Protein AF-A0A957W026-F1 (afdb_monomer)

Secondary structure (DSSP, 8-state):
-EEEEE--HHHHHHHHHTTSSEE-SS-TTSSEEEEE--STTHHHHHHHHHHHHHHHHHHHHHHHHHH-

Mean predicted aligned error: 2.53 Å

Nearest PDB structures (foldseek):
  2kfp-assembly1_A  TM=7.373E-01  e=3.202E-01  Pseudomonas syringae pv. tomato

Sequence (68 aa):
HVVDIPFPKKVRDEIIATGQAQPHHVLPDSGWVSFYIRETGDVEAAIVLLRVSFELAEQQQSKKKQAE

pLDDT: mean 96.3, std 4.09, range [72.69, 98.69]

Radius of gyration: 12.95 Å; Cα contacts (8 Å, |Δi|>4): 73; chains: 1; bounding box: 30×20×38 Å

Solvent-accessible surface area (backbone atoms only — not comparable to full-atom values): 3838 Å² total; per-residue (Å²): 91,78,48,77,48,65,37,61,54,72,61,34,52,51,39,40,76,71,64,75,32,40,64,16,94,90,44,59,90,50,29,36,29,33,34,73,38,84,53,81,76,40,52,60,59,51,51,51,54,51,50,54,34,50,55,54,49,53,53,51,51,54,53,51,64,73,75,108

Foldseek 3Di:
DKDKAADDQVVLVVCVVVVLFAQDPVCNNHRITIDDDPDPVCVVSVVVRNVVRVVRVVVVVVVVVVVD

Structure (mmCIF, N/CA/C/O backbone):
data_AF-A0A957W026-F1
#
_entry.id   AF-A0A957W026-F1
#
loop_
_atom_site.group_PDB
_atom_site.id
_atom_site.type_symbol
_atom_site.label_atom_id
_atom_site.label_alt_id
_atom_site.label_comp_id
_atom_site.label_asym_id
_atom_site.label_entity_id
_atom_site.label_seq_id
_atom_site.pdbx_PDB_ins_code
_atom_site.Cartn_x
_atom_site.Cartn_y
_atom_site.Cartn_z
_atom_site.occupancy
_atom_site.B_iso_or_equiv
_atom_site.auth_seq_id
_atom_site.auth_comp_id
_atom_site.auth_asym_id
_atom_site.auth_atom_id
_atom_site.pdbx_PDB_model_num
ATOM 1 N N . HIS A 1 1 ? 13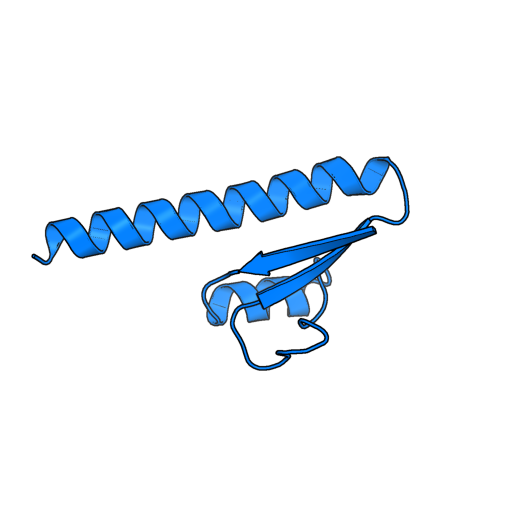.373 2.293 -6.881 1.00 93.38 1 HIS A N 1
ATOM 2 C CA . HIS A 1 1 ? 13.102 2.676 -5.474 1.00 93.38 1 HIS A CA 1
ATOM 3 C C . HIS A 1 1 ? 11.994 1.797 -4.911 1.00 93.38 1 HIS A C 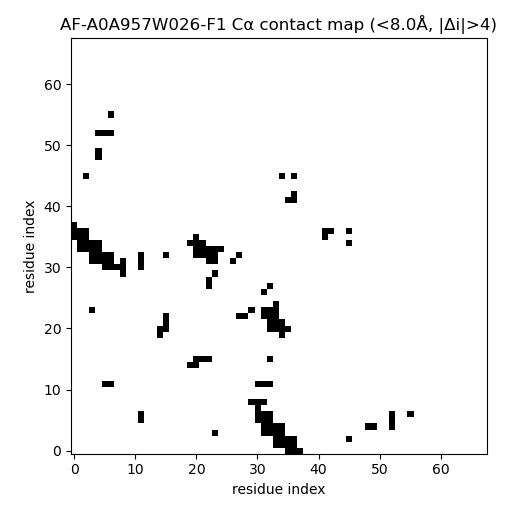1
ATOM 5 O O . HIS A 1 1 ? 11.260 1.216 -5.7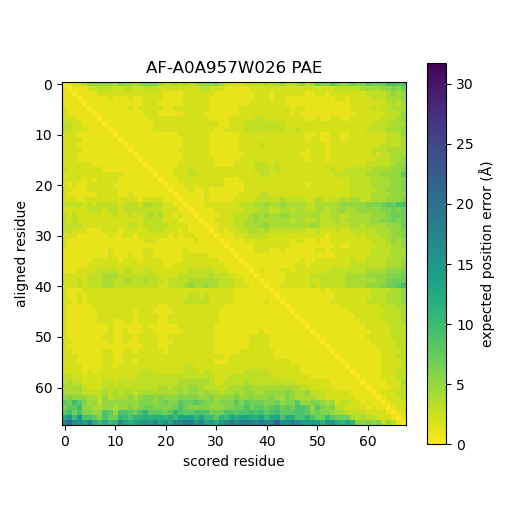02 1.00 93.38 1 HIS A O 1
ATOM 11 N N . VAL A 1 2 ? 11.882 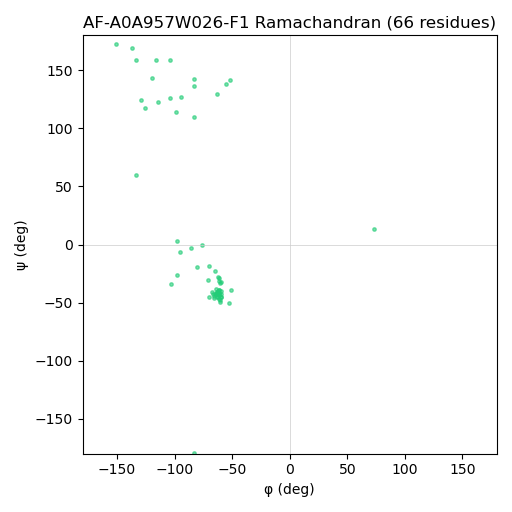1.671 -3.587 1.00 97.12 2 VAL A N 1
ATOM 12 C CA . VAL A 1 2 ? 10.789 0.931 -2.935 1.00 97.12 2 VAL A CA 1
ATOM 13 C C . VAL A 1 2 ? 10.002 1.869 -2.028 1.00 97.12 2 VAL A C 1
ATOM 15 O O . VAL A 1 2 ? 10.586 2.774 -1.429 1.00 97.12 2 VAL A O 1
ATOM 18 N N . VAL A 1 3 ? 8.690 1.668 -1.972 1.00 97.81 3 VAL A N 1
ATOM 19 C CA . VAL A 1 3 ? 7.779 2.337 -1.045 1.00 97.81 3 VAL A CA 1
ATOM 20 C C . VAL A 1 3 ? 7.014 1.258 -0.295 1.00 97.81 3 VAL A C 1
ATOM 22 O O . VAL A 1 3 ? 6.276 0.482 -0.904 1.00 97.81 3 VAL A 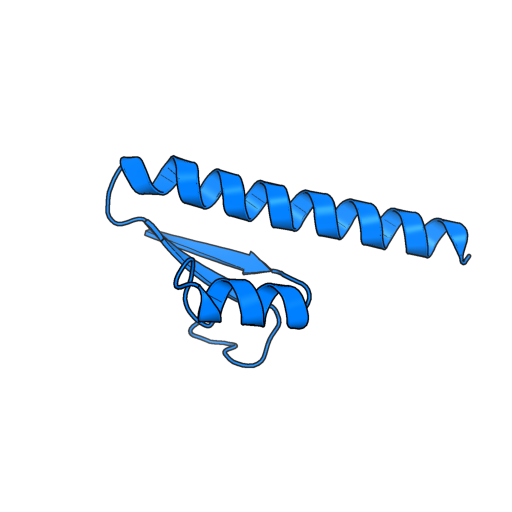O 1
ATOM 25 N N . ASP A 1 4 ? 7.191 1.217 1.019 1.00 98.12 4 ASP A N 1
ATOM 26 C CA . ASP A 1 4 ? 6.489 0.282 1.888 1.00 98.12 4 ASP A CA 1
ATOM 27 C C . ASP A 1 4 ? 5.236 0.952 2.451 1.00 98.12 4 ASP A C 1
ATOM 29 O O . ASP A 1 4 ? 5.299 2.057 2.996 1.00 98.12 4 ASP A O 1
ATOM 33 N N . ILE A 1 5 ? 4.082 0.305 2.279 1.00 98.38 5 ILE A N 1
ATOM 34 C CA . ILE A 1 5 ? 2.775 0.912 2.558 1.00 98.38 5 ILE A CA 1
ATOM 35 C C . ILE A 1 5 ? 1.958 -0.021 3.462 1.00 98.38 5 ILE A C 1
ATOM 37 O O . ILE A 1 5 ? 1.745 -1.185 3.104 1.00 98.38 5 ILE A O 1
ATOM 41 N N . PRO A 1 6 ? 1.479 0.454 4.627 1.00 98.19 6 PRO A N 1
ATOM 42 C CA . PRO A 1 6 ? 0.664 -0.351 5.523 1.00 98.19 6 PRO A CA 1
ATOM 43 C C . PRO A 1 6 ? -0.813 -0.353 5.104 1.00 98.19 6 PRO A C 1
ATOM 45 O O . PRO A 1 6 ? -1.408 0.693 4.843 1.00 98.19 6 PRO A O 1
ATOM 48 N N . PHE A 1 7 ? -1.440 -1.527 5.134 1.00 98.38 7 PHE A N 1
ATOM 49 C CA . PHE A 1 7 ? -2.876 -1.721 4.934 1.00 98.38 7 PHE A CA 1
ATOM 50 C C . PHE A 1 7 ? -3.470 -2.656 6.001 1.00 98.38 7 PHE A C 1
ATOM 52 O O . PHE A 1 7 ? -2.761 -3.477 6.590 1.00 98.38 7 PHE A O 1
ATOM 59 N N . PRO A 1 8 ? -4.793 -2.610 6.248 1.00 97.56 8 PRO A N 1
ATOM 60 C CA . PRO A 1 8 ? -5.487 -3.717 6.900 1.00 97.56 8 PRO A CA 1
ATOM 61 C C . PRO A 1 8 ? -5.253 -5.018 6.120 1.00 97.56 8 PRO A C 1
ATOM 63 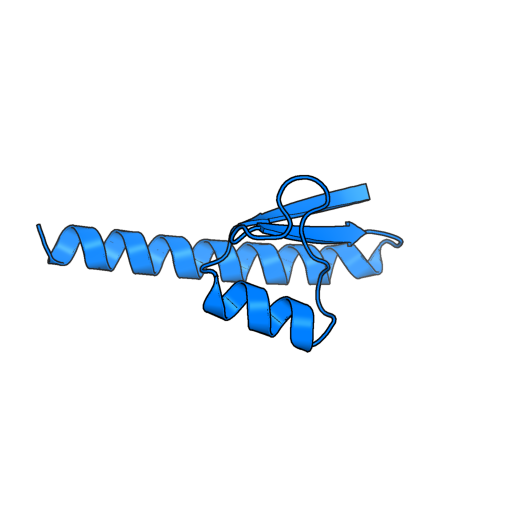O O . PRO A 1 8 ? -5.334 -5.012 4.894 1.00 97.56 8 PRO A O 1
ATOM 66 N N . LYS A 1 9 ? -5.016 -6.144 6.812 1.00 96.56 9 LYS A N 1
ATOM 67 C CA . LYS A 1 9 ? -4.608 -7.409 6.161 1.00 96.56 9 LYS A CA 1
ATOM 68 C C . LYS A 1 9 ? -5.513 -7.842 4.998 1.00 96.56 9 LYS A C 1
ATOM 70 O O . LYS A 1 9 ? -5.001 -8.267 3.979 1.00 96.56 9 LYS A O 1
ATOM 75 N N . LYS A 1 10 ? -6.834 -7.664 5.107 1.00 96.62 10 LYS A N 1
ATOM 76 C CA . LYS A 1 10 ? -7.764 -8.004 4.014 1.00 96.62 10 LYS A CA 1
ATOM 77 C C . LYS A 1 10 ? -7.519 -7.177 2.745 1.00 96.62 10 LYS A C 1
ATOM 79 O O . LYS A 1 10 ? -7.446 -7.732 1.661 1.00 96.62 10 LYS A O 1
ATOM 84 N N . VAL A 1 11 ? -7.330 -5.865 2.900 1.00 97.81 11 VAL A N 1
ATOM 85 C CA . VAL A 1 11 ? -7.034 -4.953 1.782 1.00 97.81 11 VAL A CA 1
ATOM 86 C C . VAL A 1 11 ? -5.655 -5.260 1.201 1.00 97.81 11 VAL A C 1
ATOM 88 O O . VAL A 1 11 ? -5.479 -5.300 -0.011 1.00 97.81 11 VAL A O 1
ATOM 91 N N . ARG A 1 12 ? -4.680 -5.537 2.074 1.00 97.94 12 ARG A N 1
ATOM 92 C CA . ARG A 1 12 ? -3.347 -6.007 1.687 1.00 97.94 12 ARG A CA 1
ATOM 93 C C . ARG A 1 12 ? -3.447 -7.231 0.771 1.00 97.94 12 ARG A C 1
ATOM 95 O O . ARG A 1 12 ? -2.821 -7.247 -0.285 1.00 97.94 12 ARG A O 1
ATOM 102 N N . ASP A 1 13 ? -4.216 -8.243 1.172 1.00 98.00 13 ASP A N 1
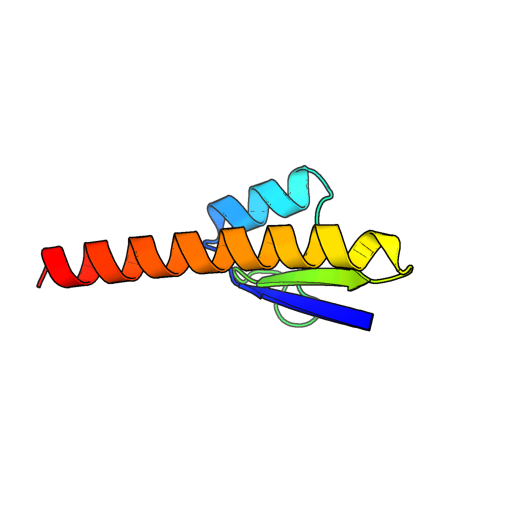ATOM 103 C CA . ASP A 1 13 ? -4.361 -9.491 0.415 1.00 98.00 13 ASP A CA 1
ATOM 104 C C . ASP A 1 13 ? -4.961 -9.238 -0.985 1.00 98.00 13 ASP A C 1
ATOM 106 O O . ASP A 1 13 ? -4.485 -9.808 -1.966 1.00 98.00 13 ASP A O 1
ATOM 110 N N . GLU A 1 14 ? -5.931 -8.324 -1.109 1.00 97.94 14 GLU A N 1
ATOM 111 C CA . GLU A 1 14 ? -6.518 -7.908 -2.396 1.00 97.94 14 GLU A CA 1
ATOM 112 C C . GLU A 1 14 ? -5.516 -7.168 -3.301 1.00 97.94 14 GLU A C 1
ATOM 114 O O . GLU A 1 14 ? -5.414 -7.466 -4.494 1.00 97.94 14 GLU A O 1
ATOM 119 N N . ILE A 1 15 ? -4.730 -6.241 -2.743 1.00 98.06 15 ILE A N 1
ATOM 120 C CA . ILE A 1 15 ? -3.680 -5.504 -3.472 1.00 98.06 15 ILE A CA 1
ATOM 121 C C . ILE A 1 15 ? -2.634 -6.471 -4.047 1.00 98.06 15 ILE A C 1
ATOM 123 O O . ILE A 1 15 ? -2.178 -6.304 -5.179 1.00 98.06 15 ILE A O 1
ATOM 127 N N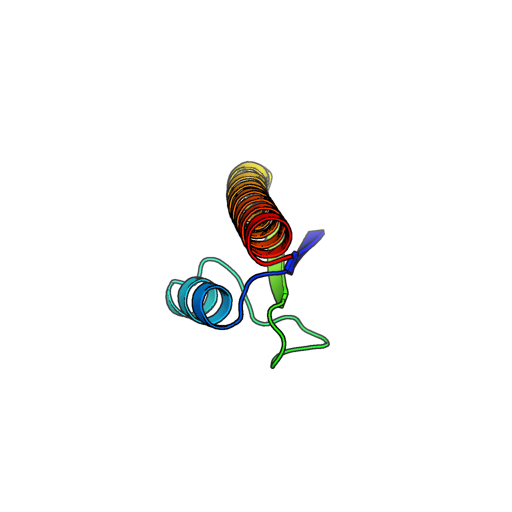 . ILE A 1 16 ? -2.261 -7.503 -3.284 1.00 97.88 16 ILE A N 1
ATOM 128 C CA . ILE A 1 16 ? -1.331 -8.536 -3.759 1.00 97.88 16 ILE A CA 1
ATOM 129 C C . ILE A 1 16 ? -1.994 -9.410 -4.827 1.00 97.88 16 ILE A C 1
ATOM 131 O O . ILE A 1 16 ? -1.387 -9.667 -5.865 1.00 97.88 16 ILE A O 1
ATOM 135 N N . ALA A 1 17 ? -3.237 -9.849 -4.608 1.00 98.06 17 ALA A N 1
ATOM 136 C CA . ALA A 1 17 ? -3.958 -10.715 -5.543 1.00 98.06 17 ALA A CA 1
ATOM 137 C C . ALA A 1 17 ? -4.183 -10.059 -6.916 1.00 98.06 17 ALA A C 1
ATOM 139 O O . ALA A 1 17 ? -4.195 -10.744 -7.937 1.00 98.06 17 ALA A O 1
ATOM 140 N N . THR A 1 18 ? -4.329 -8.735 -6.947 1.00 97.31 18 THR A N 1
ATOM 141 C CA . THR A 1 18 ? -4.473 -7.938 -8.177 1.00 97.31 18 THR A CA 1
ATOM 142 C C . THR A 1 18 ? -3.136 -7.545 -8.811 1.00 97.31 18 THR A C 1
ATOM 144 O O . THR A 1 18 ? -3.121 -6.945 -9.884 1.00 97.31 18 THR A O 1
ATOM 147 N N . GLY A 1 19 ? -2.006 -7.885 -8.181 1.00 96.75 19 GLY A N 1
ATOM 148 C CA . GLY A 1 19 ? -0.665 -7.583 -8.684 1.00 96.75 19 GLY A CA 1
ATOM 149 C C . GLY A 1 19 ? -0.262 -6.111 -8.569 1.00 96.75 19 GLY A C 1
ATOM 150 O O . GLY A 1 19 ? 0.733 -5.709 -9.168 1.00 96.75 19 GLY A O 1
ATOM 151 N N . GLN A 1 20 ? -1.004 -5.306 -7.804 1.00 96.94 20 GLN A N 1
ATOM 152 C CA . GLN A 1 20 ? -0.717 -3.880 -7.630 1.00 96.94 20 GLN A CA 1
ATOM 153 C C . GLN A 1 20 ? 0.542 -3.634 -6.790 1.00 96.94 20 GLN A C 1
ATOM 155 O O . GLN A 1 20 ? 1.226 -2.636 -6.995 1.00 96.94 20 GLN A O 1
ATOM 160 N N . ALA A 1 21 ? 0.860 -4.527 -5.850 1.00 97.88 21 ALA A N 1
ATOM 161 C CA . ALA A 1 21 ? 2.089 -4.491 -5.059 1.00 97.88 21 ALA A CA 1
ATOM 162 C C . ALA A 1 21 ? 2.512 -5.907 -4.634 1.00 97.88 21 ALA A C 1
ATOM 164 O O . ALA A 1 21 ? 1.785 -6.878 -4.840 1.00 97.88 21 ALA A O 1
ATOM 165 N N . GLN A 1 22 ? 3.699 -6.032 -4.037 1.00 97.88 22 GLN A N 1
ATOM 166 C CA . GLN A 1 22 ? 4.241 -7.313 -3.572 1.00 97.88 22 GLN A CA 1
ATOM 167 C C . GLN A 1 22 ? 4.139 -7.452 -2.046 1.00 97.88 22 GLN A C 1
ATOM 169 O O . GLN A 1 22 ? 4.066 -6.438 -1.345 1.00 97.88 22 GLN A O 1
ATOM 174 N N . PRO A 1 23 ? 4.172 -8.685 -1.498 1.00 97.81 23 PRO A N 1
ATOM 175 C CA . PRO A 1 23 ? 4.378 -8.878 -0.067 1.00 97.81 23 PRO A CA 1
ATOM 176 C C . PRO A 1 23 ? 5.623 -8.129 0.426 1.00 97.81 23 PRO A C 1
ATOM 178 O O . PRO A 1 23 ? 6.649 -8.107 -0.259 1.00 97.81 23 PRO A O 1
ATOM 181 N N . HIS A 1 24 ? 5.550 -7.551 1.626 1.00 97.12 24 HIS A N 1
ATOM 182 C CA . HIS A 1 24 ? 6.686 -6.845 2.210 1.00 97.12 24 HIS A CA 1
ATOM 183 C C . HIS A 1 24 ? 7.872 -7.784 2.463 1.00 97.12 24 HIS A C 1
ATOM 185 O O . HIS A 1 24 ? 7.723 -8.812 3.124 1.00 97.12 24 HIS A O 1
ATOM 191 N N . HIS A 1 25 ? 9.066 -7.408 1.998 1.00 91.56 25 HIS A N 1
ATOM 192 C CA . HIS A 1 25 ? 10.238 -8.299 1.935 1.00 91.56 25 HIS A CA 1
ATOM 193 C C . HIS A 1 25 ? 10.685 -8.845 3.297 1.00 91.56 25 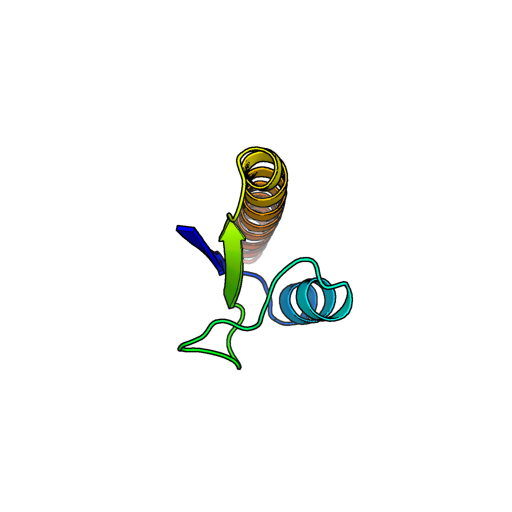HIS A C 1
ATOM 195 O O . HIS A 1 25 ? 11.186 -9.961 3.386 1.00 91.56 25 HIS A O 1
ATOM 201 N N . VAL A 1 26 ? 10.511 -8.048 4.357 1.00 95.56 26 VAL A N 1
ATOM 202 C CA . VAL A 1 26 ? 10.916 -8.399 5.732 1.00 95.56 26 VAL A CA 1
ATOM 203 C C . VAL A 1 26 ? 9.744 -8.931 6.560 1.00 95.56 26 VAL A C 1
ATOM 205 O O . VAL A 1 26 ? 9.940 -9.684 7.508 1.00 95.56 26 VAL A O 1
ATOM 208 N N . LEU A 1 27 ? 8.513 -8.541 6.220 1.00 95.44 27 LEU A N 1
ATOM 209 C CA . LEU A 1 27 ? 7.315 -8.795 7.032 1.00 95.44 27 LEU A CA 1
ATOM 210 C C . LEU A 1 27 ? 6.176 -9.332 6.149 1.00 95.44 27 LEU A C 1
ATOM 212 O O . LEU A 1 27 ? 5.118 -8.696 6.068 1.00 95.44 27 LEU A O 1
ATOM 216 N N . PRO A 1 28 ? 6.370 -10.483 5.481 1.00 93.44 28 PRO A N 1
ATOM 217 C CA . PRO A 1 28 ? 5.470 -10.961 4.432 1.00 93.44 28 PRO A CA 1
ATOM 218 C C . PRO A 1 28 ? 4.064 -11.304 4.938 1.00 93.44 28 PRO A C 1
ATOM 220 O O . PRO A 1 28 ? 3.120 -11.244 4.162 1.00 93.44 28 PRO A O 1
ATOM 223 N N . ASP A 1 29 ? 3.891 -11.588 6.232 1.00 93.94 29 ASP A N 1
ATOM 224 C CA . ASP A 1 29 ? 2.590 -11.936 6.834 1.00 93.94 29 ASP A CA 1
ATOM 225 C C . ASP A 1 29 ? 1.893 -10.753 7.532 1.00 93.94 29 ASP A C 1
ATOM 227 O O . ASP A 1 29 ? 0.838 -10.902 8.169 1.00 93.94 29 ASP A O 1
ATOM 231 N N . SER A 1 30 ? 2.497 -9.566 7.459 1.00 96.25 30 SER A N 1
ATOM 232 C CA . SER A 1 30 ? 1.940 -8.334 8.015 1.00 96.25 30 SER A CA 1
ATOM 233 C C . SER A 1 30 ? 0.927 -7.681 7.064 1.00 96.25 30 SER A C 1
ATOM 235 O O . SER A 1 30 ? 0.633 -8.188 5.987 1.00 96.25 30 SER A O 1
ATOM 237 N N . GLY A 1 31 ? 0.374 -6.538 7.474 1.00 97.19 31 GLY A N 1
ATOM 238 C CA . GLY A 1 31 ? -0.446 -5.692 6.603 1.00 97.19 31 GLY A CA 1
ATOM 239 C C . GLY A 1 31 ? 0.355 -4.865 5.589 1.00 97.19 31 GLY A C 1
ATOM 240 O O . GLY A 1 31 ? -0.238 -4.108 4.828 1.00 97.19 31 GLY A O 1
ATOM 241 N N . TRP A 1 32 ? 1.684 -4.968 5.583 1.00 98.44 32 TRP A N 1
ATOM 242 C CA . TRP A 1 32 ? 2.537 -4.182 4.700 1.00 98.44 32 TRP A CA 1
ATOM 243 C C . TRP A 1 32 ? 2.653 -4.809 3.310 1.00 98.44 32 TRP A C 1
ATOM 245 O O . TRP A 1 32 ? 2.772 -6.030 3.162 1.00 98.44 32 TRP A O 1
ATOM 255 N N . VAL A 1 33 ? 2.677 -3.945 2.300 1.00 98.50 33 VAL A N 1
ATOM 256 C CA . VAL A 1 33 ? 3.108 -4.267 0.935 1.00 98.50 33 VAL A CA 1
ATOM 257 C C . VAL A 1 33 ? 4.349 -3.459 0.585 1.00 98.50 33 VAL A C 1
ATOM 259 O O . VAL A 1 33 ? 4.573 -2.393 1.160 1.00 98.50 33 VAL A O 1
ATOM 262 N N . SER A 1 34 ? 5.095 -3.933 -0.405 1.00 98.50 34 SER A N 1
ATOM 263 C CA . SER A 1 34 ? 6.181 -3.188 -1.033 1.00 98.50 34 SER A CA 1
ATOM 264 C C . SER A 1 34 ? 5.831 -2.895 -2.489 1.00 98.50 34 SER A C 1
ATOM 266 O O . SER A 1 34 ? 5.565 -3.807 -3.282 1.00 98.50 34 SER A O 1
ATOM 268 N N . PHE A 1 35 ? 5.829 -1.612 -2.846 1.00 98.38 35 PHE A N 1
ATOM 269 C CA . PHE A 1 35 ? 5.646 -1.138 -4.214 1.00 98.38 35 PHE A CA 1
ATOM 270 C C . PHE A 1 35 ? 6.992 -0.700 -4.796 1.00 98.38 35 PHE A C 1
ATOM 272 O O . PHE A 1 35 ? 7.705 0.120 -4.212 1.00 98.38 35 PHE A O 1
ATOM 279 N N . TYR A 1 36 ? 7.351 -1.247 -5.955 1.00 97.81 36 TYR A N 1
ATOM 280 C CA . TYR A 1 36 ? 8.617 -0.945 -6.615 1.00 97.81 36 TYR A CA 1
ATOM 281 C C . TYR A 1 36 ? 8.422 0.095 -7.711 1.00 97.81 36 TYR A C 1
ATOM 283 O O . TYR A 1 36 ? 7.832 -0.200 -8.742 1.00 97.81 36 TYR A O 1
ATOM 291 N N . ILE A 1 37 ? 9.011 1.272 -7.517 1.00 97.88 37 ILE A N 1
ATOM 292 C CA . ILE A 1 37 ? 9.109 2.313 -8.544 1.00 97.88 37 ILE A CA 1
ATOM 293 C C . ILE A 1 37 ? 10.311 1.976 -9.427 1.00 97.88 37 ILE A C 1
ATOM 295 O O . ILE A 1 37 ? 11.465 2.056 -8.970 1.00 97.88 37 ILE A O 1
ATOM 299 N N . ARG A 1 38 ? 10.036 1.571 -10.664 1.00 97.44 38 ARG A N 1
ATOM 300 C CA . ARG A 1 38 ? 11.013 1.201 -11.696 1.00 97.44 38 ARG A CA 1
ATOM 301 C C . ARG A 1 38 ? 11.175 2.309 -12.726 1.00 97.44 38 ARG A C 1
ATOM 303 O O . ARG A 1 38 ? 12.289 2.529 -13.192 1.00 97.44 38 ARG A O 1
ATOM 310 N N . GLU A 1 39 ? 10.102 3.032 -13.013 1.00 97.62 39 GLU A N 1
ATOM 311 C CA . GLU A 1 39 ? 10.087 4.168 -13.928 1.00 97.62 39 GLU A CA 1
ATOM 312 C C . GLU A 1 39 ? 9.273 5.344 -13.381 1.00 97.62 39 GLU A C 1
ATOM 314 O O . GLU A 1 39 ? 8.572 5.242 -12.375 1.00 97.62 39 GLU A O 1
ATOM 319 N N . THR A 1 40 ? 9.377 6.501 -14.037 1.00 97.06 40 THR A N 1
ATOM 320 C CA . THR A 1 40 ? 8.690 7.727 -13.606 1.00 97.06 40 THR A CA 1
ATOM 321 C C . THR A 1 40 ? 7.168 7.565 -13.573 1.00 97.06 40 THR A C 1
ATOM 323 O O . THR A 1 40 ? 6.526 8.145 -12.701 1.00 97.06 40 THR A O 1
ATOM 326 N N . GLY A 1 41 ? 6.597 6.752 -14.469 1.00 95.44 41 GLY A N 1
ATOM 327 C CA . GLY A 1 41 ? 5.158 6.468 -14.502 1.00 95.44 41 GLY A CA 1
ATOM 328 C C . GLY A 1 41 ? 4.637 5.768 -13.243 1.00 95.44 41 GLY A C 1
ATOM 329 O O . GLY A 1 41 ? 3.503 6.002 -12.832 1.00 95.44 41 GLY A O 1
ATOM 330 N N . ASP A 1 42 ? 5.481 4.997 -12.554 1.00 98.06 42 ASP A N 1
ATOM 331 C CA . ASP A 1 42 ? 5.088 4.259 -11.348 1.00 98.06 42 ASP A CA 1
ATOM 332 C C . ASP A 1 42 ? 4.816 5.178 -10.146 1.00 98.06 42 ASP A C 1
ATOM 334 O O . ASP A 1 42 ? 4.176 4.772 -9.174 1.00 98.06 42 ASP A O 1
ATOM 338 N N . VAL A 1 43 ? 5.303 6.423 -10.185 1.00 98.12 43 VAL A N 1
ATOM 339 C CA . VAL A 1 43 ? 5.136 7.386 -9.086 1.00 98.12 43 VAL A CA 1
ATOM 340 C C . VAL A 1 43 ? 3.660 7.690 -8.849 1.00 98.12 43 VAL A C 1
ATOM 342 O O . VAL A 1 43 ? 3.227 7.763 -7.699 1.00 98.12 43 VAL A O 1
ATOM 345 N N . GLU A 1 44 ? 2.869 7.821 -9.913 1.00 98.12 44 GLU A N 1
ATOM 346 C CA . GLU A 1 44 ? 1.436 8.086 -9.790 1.00 98.12 44 GLU A CA 1
ATOM 347 C C . GLU A 1 44 ? 0.710 6.909 -9.125 1.00 98.12 44 GLU A C 1
ATOM 349 O O . GLU A 1 44 ? -0.066 7.107 -8.189 1.00 98.12 44 GLU A O 1
ATOM 354 N N . ALA A 1 45 ? 1.043 5.675 -9.513 1.00 97.69 45 ALA A N 1
ATOM 355 C CA . ALA A 1 45 ? 0.498 4.470 -8.892 1.00 97.69 45 ALA A CA 1
ATOM 356 C C . ALA A 1 45 ? 0.870 4.364 -7.399 1.00 97.69 45 ALA A C 1
ATOM 358 O O . ALA A 1 45 ? 0.013 4.053 -6.567 1.00 97.69 45 ALA A O 1
ATOM 359 N N . ALA A 1 46 ? 2.114 4.696 -7.035 1.00 98.25 46 ALA A N 1
ATOM 360 C CA . ALA A 1 46 ? 2.541 4.742 -5.636 1.00 98.25 46 ALA A CA 1
ATOM 361 C C . ALA A 1 46 ? 1.741 5.777 -4.823 1.00 98.25 46 ALA A C 1
ATOM 363 O O . ALA A 1 46 ? 1.312 5.491 -3.703 1.00 98.25 46 ALA A O 1
ATOM 364 N N . ILE A 1 47 ? 1.498 6.965 -5.390 1.00 98.50 47 ILE A N 1
ATOM 365 C CA . ILE A 1 47 ? 0.697 8.024 -4.755 1.00 98.50 47 ILE A CA 1
ATOM 366 C C . ILE A 1 47 ? -0.749 7.564 -4.542 1.00 98.50 47 ILE A C 1
ATOM 368 O O . ILE A 1 47 ? -1.321 7.825 -3.481 1.00 98.50 47 ILE A O 1
ATOM 372 N N . VAL A 1 48 ? -1.339 6.859 -5.511 1.00 98.38 48 VAL A N 1
ATOM 373 C CA . VAL A 1 48 ? -2.690 6.293 -5.376 1.00 98.38 48 VAL A CA 1
ATOM 374 C C . VAL A 1 48 ? -2.746 5.298 -4.214 1.00 98.38 48 VAL A C 1
ATOM 376 O O . VAL A 1 48 ? -3.618 5.425 -3.355 1.00 98.38 48 VAL A O 1
ATOM 379 N N . LEU A 1 49 ? -1.794 4.363 -4.120 1.00 98.44 49 LEU A N 1
ATOM 380 C CA . LEU A 1 49 ? -1.744 3.396 -3.014 1.00 98.44 49 LEU A CA 1
ATOM 381 C C . LEU A 1 49 ? -1.569 4.080 -1.647 1.00 98.44 49 LEU A C 1
ATOM 383 O O . LEU A 1 49 ? -2.246 3.716 -0.683 1.00 98.44 49 LEU A O 1
ATOM 387 N N . LEU A 1 50 ? -0.715 5.104 -1.561 1.00 98.62 50 LEU A N 1
ATOM 388 C CA . LEU A 1 50 ? -0.532 5.896 -0.340 1.00 98.62 50 LEU A CA 1
ATOM 389 C C . LEU A 1 50 ? -1.817 6.619 0.077 1.00 98.62 50 LEU A C 1
ATOM 391 O O . LEU A 1 50 ? -2.152 6.637 1.261 1.00 98.62 50 LEU A O 1
ATOM 395 N N . ARG A 1 51 ? -2.565 7.177 -0.883 1.00 98.69 51 ARG A N 1
ATOM 396 C CA . ARG A 1 51 ? -3.850 7.835 -0.613 1.00 98.69 51 ARG A CA 1
ATOM 397 C C . ARG A 1 51 ? -4.879 6.852 -0.060 1.00 98.69 51 ARG A C 1
ATOM 399 O O . ARG A 1 51 ? -5.509 7.156 0.949 1.00 98.69 51 ARG A O 1
ATOM 406 N N . VAL A 1 52 ? -4.994 5.662 -0.654 1.00 98.31 52 VAL A N 1
ATOM 407 C CA . VAL A 1 52 ? -5.893 4.608 -0.149 1.00 98.31 52 VAL A CA 1
ATOM 408 C C . VAL A 1 52 ? -5.515 4.202 1.280 1.00 98.31 52 VAL A C 1
ATOM 410 O O . VAL A 1 52 ? -6.386 4.100 2.143 1.00 98.31 52 VAL A O 1
ATOM 413 N N . SER A 1 53 ? -4.221 4.007 1.562 1.00 98.62 53 SER A N 1
ATOM 414 C CA . SER A 1 53 ? -3.743 3.687 2.917 1.00 98.62 53 SER A CA 1
ATOM 415 C C . SER A 1 53 ? -4.101 4.789 3.921 1.00 98.62 53 SER A C 1
ATOM 417 O O . SER A 1 53 ? -4.639 4.497 4.993 1.00 98.62 53 SER A O 1
ATOM 419 N N . PHE A 1 54 ? -3.886 6.055 3.548 1.00 98.56 54 PHE A N 1
ATOM 420 C CA . PHE A 1 54 ? -4.219 7.212 4.376 1.00 98.56 54 PHE A CA 1
ATOM 421 C C . PHE A 1 54 ? -5.717 7.289 4.701 1.00 98.56 54 PHE A C 1
ATOM 423 O O . PHE A 1 54 ? -6.094 7.385 5.868 1.00 98.56 54 PHE A O 1
ATOM 430 N N . GLU A 1 55 ? -6.584 7.176 3.695 1.00 98.50 55 GLU A N 1
ATOM 431 C CA . GLU A 1 55 ? -8.038 7.234 3.884 1.00 98.50 55 GLU A CA 1
ATOM 432 C C . GLU A 1 55 ? -8.546 6.097 4.782 1.00 98.50 55 GLU A C 1
ATOM 434 O O . GLU A 1 55 ? -9.389 6.314 5.656 1.00 98.50 55 GLU A O 1
ATOM 439 N N . LEU A 1 56 ? -7.998 4.887 4.632 1.00 98.06 56 LEU A N 1
ATOM 440 C CA . LEU A 1 56 ? -8.317 3.761 5.511 1.00 98.06 56 LEU A CA 1
ATOM 441 C C . LEU A 1 56 ? -7.873 4.014 6.954 1.00 98.06 56 LEU A C 1
ATOM 443 O O . LEU A 1 56 ? -8.577 3.608 7.886 1.00 98.06 56 LEU A O 1
ATOM 447 N N . ALA A 1 57 ? -6.719 4.650 7.160 1.00 97.38 57 ALA A N 1
ATOM 448 C CA . ALA A 1 57 ? -6.232 5.001 8.490 1.00 97.38 57 ALA A CA 1
ATOM 449 C C . ALA A 1 57 ? -7.142 6.047 9.159 1.00 97.38 57 ALA A C 1
ATOM 451 O O . ALA A 1 57 ? -7.570 5.838 10.296 1.00 97.38 57 ALA A O 1
ATOM 452 N N . GLU A 1 58 ? -7.522 7.105 8.440 1.00 98.19 58 GLU A N 1
ATOM 453 C CA . GLU A 1 58 ? -8.439 8.148 8.926 1.00 98.19 58 GLU A CA 1
ATOM 454 C C . GLU A 1 58 ? -9.814 7.581 9.314 1.00 98.19 58 GLU A C 1
ATOM 456 O O . GLU A 1 58 ? -10.366 7.900 10.375 1.00 98.19 58 GLU A O 1
ATOM 461 N N . GLN A 1 59 ? -10.359 6.673 8.498 1.00 97.06 59 GLN A N 1
ATOM 462 C CA . GLN A 1 59 ? -11.627 6.000 8.794 1.00 97.06 59 GLN A CA 1
ATOM 463 C C . GLN A 1 59 ? -11.541 5.144 10.064 1.00 97.06 59 GLN A C 1
ATOM 465 O O . GLN A 1 59 ? -12.470 5.141 10.875 1.00 97.06 59 GLN A O 1
ATOM 470 N N . GLN A 1 60 ? -10.437 4.418 10.260 1.00 95.00 60 GLN A N 1
ATOM 471 C CA . GLN A 1 60 ? -10.221 3.608 11.462 1.00 95.00 60 GLN A CA 1
ATOM 472 C C . GLN A 1 60 ? -10.076 4.479 12.712 1.00 95.00 60 GLN A C 1
ATOM 474 O O . GLN A 1 60 ? -10.688 4.174 13.737 1.00 95.00 60 GLN A O 1
ATOM 479 N N . GLN A 1 61 ? -9.328 5.583 12.626 1.00 94.81 61 GLN A N 1
ATOM 480 C CA . GLN A 1 61 ? -9.196 6.530 13.735 1.00 94.81 61 GLN A CA 1
ATOM 481 C C . GLN A 1 61 ? -10.540 7.154 14.112 1.00 94.81 61 GLN A C 1
ATOM 483 O O . GLN A 1 61 ? -10.871 7.235 15.293 1.00 94.81 61 GLN A O 1
ATOM 488 N N . SER A 1 62 ? -11.337 7.554 13.120 1.00 95.62 62 SER A N 1
ATOM 489 C CA . SER A 1 62 ? -12.656 8.147 13.350 1.00 95.62 62 SER A CA 1
ATOM 490 C C . SER A 1 62 ? -13.618 7.160 14.014 1.00 95.62 62 SER A C 1
ATOM 492 O O . SER A 1 62 ? -14.305 7.526 14.963 1.00 95.62 62 SER A O 1
ATOM 494 N N . LYS A 1 63 ? -13.625 5.891 13.580 1.00 93.31 63 LYS A N 1
ATOM 495 C CA . LYS A 1 63 ? -14.422 4.828 14.217 1.00 93.31 63 LYS A CA 1
ATOM 496 C C . LYS A 1 63 ? -13.991 4.572 15.657 1.00 93.31 63 LYS A C 1
ATOM 498 O O . LYS A 1 63 ? -14.847 4.404 16.517 1.00 93.31 63 LYS A O 1
ATOM 503 N N . LYS A 1 64 ? -12.682 4.567 15.925 1.00 92.00 64 LYS A N 1
ATOM 504 C CA . LYS A 1 64 ? -12.151 4.387 17.280 1.00 92.00 64 LYS A CA 1
ATOM 505 C C . LYS A 1 64 ? -12.622 5.505 18.213 1.00 92.00 64 LYS A C 1
ATOM 507 O O . LYS A 1 64 ? -13.147 5.204 19.272 1.00 92.00 64 LYS A O 1
ATOM 512 N N . LYS A 1 65 ? -12.534 6.765 17.772 1.00 90.75 65 LYS A N 1
ATOM 513 C CA . LYS A 1 65 ? -13.017 7.935 18.530 1.00 90.75 65 LYS A CA 1
ATOM 514 C C . LYS A 1 65 ? -14.524 7.913 18.812 1.00 90.75 65 LYS A C 1
ATOM 516 O O . LYS A 1 65 ? -14.952 8.521 19.775 1.00 90.75 65 LYS A O 1
ATOM 521 N N . GLN A 1 66 ? -15.328 7.278 17.957 1.00 84.12 66 GLN A N 1
ATOM 522 C CA . GLN A 1 66 ? -16.780 7.149 18.164 1.00 84.12 66 GLN A CA 1
ATOM 523 C C . GLN A 1 66 ? -17.155 6.018 19.131 1.00 84.12 66 GLN A C 1
ATOM 525 O O . GLN A 1 66 ? -18.281 5.985 19.616 1.00 84.12 66 GLN A O 1
ATOM 530 N N . ALA A 1 67 ? -16.249 5.063 19.345 1.00 82.94 67 ALA A N 1
ATOM 531 C CA . ALA A 1 67 ? -16.448 3.922 20.231 1.00 82.94 67 ALA A CA 1
ATOM 532 C C . ALA A 1 67 ? -15.889 4.152 21.650 1.00 82.94 67 ALA A C 1
ATOM 534 O O . ALA A 1 67 ? -16.074 3.290 22.509 1.00 82.94 67 ALA A O 1
ATOM 535 N N . GLU A 1 68 ? -15.191 5.272 21.863 1.00 72.69 68 GLU A N 1
ATOM 536 C CA . GLU A 1 68 ? -14.691 5.777 23.152 1.00 72.69 68 GLU A CA 1
ATOM 537 C C . GLU A 1 68 ? -15.717 6.726 23.790 1.00 72.69 68 GLU A C 1
ATOM 539 O O . GLU A 1 68 ? -15.894 6.634 25.026 1.00 72.69 68 GLU A O 1
#